Protein AF-A0A832ZGW2-F1 (afdb_monomer)

pLDDT: mean 78.17, std 16.6, range [38.78, 97.5]

Solvent-accessible surface area (backbone atoms only — not comparable to full-atom values): 7412 Å² total; per-residue (Å²): 62,33,41,37,41,37,48,100,91,49,77,49,79,47,59,56,46,76,48,77,46,82,42,51,45,80,57,50,48,59,55,46,52,52,49,53,53,54,44,42,72,79,38,77,55,78,86,64,72,102,76,86,71,100,44,73,65,54,58,51,50,50,52,51,48,56,49,46,67,44,38,64,58,36,45,76,73,54,36,41,30,38,39,38,36,37,29,85,88,48,74,46,80,45,65,15,42,39,72,46,38,66,70,39,48,48,56,62,71,64,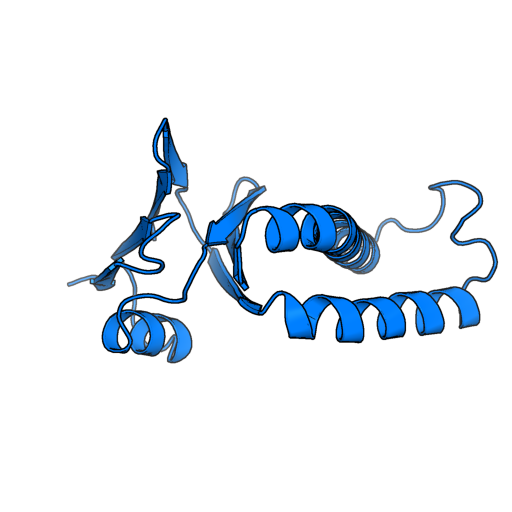62,84,64,64,53,42,36,38,37,33,29,33,75,54,10,34,68,41,61,42,63,58,133

Structure (mmCIF, N/CA/C/O backbone):
data_AF-A0A832ZGW2-F1
#
_entry.id   AF-A0A832ZGW2-F1
#
loop_
_atom_site.group_PDB
_atom_site.id
_atom_site.type_symbol
_atom_site.label_atom_id
_atom_site.label_alt_id
_atom_site.label_comp_id
_atom_site.label_asym_id
_atom_site.label_entity_id
_atom_site.label_seq_id
_atom_site.pdbx_PDB_ins_code
_atom_site.Cartn_x
_atom_site.Cartn_y
_atom_site.Cartn_z
_atom_site.occupancy
_atom_site.B_iso_or_equiv
_atom_site.auth_seq_id
_atom_site.auth_comp_id
_atom_site.auth_asym_id
_atom_site.auth_atom_id
_atom_site.pdbx_PDB_model_num
ATOM 1 N N . MET A 1 1 ? -11.547 -9.269 4.182 1.00 91.56 1 MET A N 1
ATOM 2 C CA . MET A 1 1 ? -11.002 -7.963 4.615 1.00 91.56 1 MET A CA 1
ATOM 3 C C . MET A 1 1 ? -11.414 -6.905 3.600 1.00 91.56 1 MET A C 1
ATOM 5 O O . MET A 1 1 ? -11.526 -7.246 2.428 1.00 91.56 1 MET A O 1
ATOM 9 N N . ILE A 1 2 ? -11.647 -5.663 4.031 1.00 95.44 2 ILE A N 1
ATOM 10 C CA . ILE A 1 2 ? -11.968 -4.518 3.158 1.00 95.44 2 ILE A CA 1
ATOM 11 C C . ILE A 1 2 ? -10.887 -3.442 3.313 1.00 95.44 2 ILE A C 1
ATOM 13 O O . ILE A 1 2 ? -10.468 -3.154 4.431 1.00 95.44 2 ILE A O 1
ATOM 17 N N . VAL A 1 3 ? -10.465 -2.812 2.221 1.00 95.69 3 VAL A N 1
ATOM 18 C CA . VAL A 1 3 ? -9.621 -1.610 2.252 1.00 95.69 3 VAL A CA 1
ATOM 19 C C . VAL A 1 3 ? -10.429 -0.419 1.752 1.00 95.69 3 VAL A C 1
ATOM 21 O O . VAL A 1 3 ? -11.064 -0.477 0.701 1.00 95.69 3 VAL A O 1
ATOM 24 N N . ILE A 1 4 ? -10.401 0.670 2.515 1.00 97.19 4 ILE A N 1
ATOM 25 C CA . ILE A 1 4 ? -11.009 1.948 2.152 1.00 97.19 4 ILE A CA 1
ATOM 26 C C . ILE A 1 4 ? -9.872 2.948 1.977 1.00 97.19 4 ILE A C 1
ATOM 28 O O . ILE A 1 4 ? -9.209 3.296 2.950 1.00 97.19 4 ILE A O 1
ATOM 32 N N . TYR A 1 5 ? -9.657 3.403 0.748 1.00 96.38 5 TYR A N 1
ATOM 33 C CA . TYR A 1 5 ? -8.659 4.409 0.407 1.00 96.38 5 TYR A CA 1
ATOM 34 C C . TYR A 1 5 ? -9.339 5.743 0.106 1.00 96.38 5 TYR A C 1
ATOM 36 O O . TYR A 1 5 ? -10.205 5.821 -0.767 1.00 96.38 5 TYR A O 1
ATOM 44 N N . LYS A 1 6 ? -8.948 6.797 0.820 1.00 95.88 6 LYS A N 1
ATOM 45 C CA . LYS A 1 6 ? -9.462 8.154 0.642 1.00 95.88 6 LYS A CA 1
ATOM 46 C C . LYS A 1 6 ? -8.371 9.064 0.082 1.00 95.88 6 LYS A C 1
ATOM 48 O O . LYS A 1 6 ? -7.310 9.204 0.681 1.00 95.88 6 LYS A O 1
ATOM 53 N N . ARG A 1 7 ? -8.691 9.727 -1.023 1.00 92.06 7 ARG A N 1
ATOM 54 C CA . ARG A 1 7 ? -7.963 10.865 -1.602 1.00 92.06 7 ARG A CA 1
ATOM 55 C C . ARG A 1 7 ? -8.860 12.095 -1.570 1.00 92.06 7 ARG A C 1
ATOM 57 O O . ARG A 1 7 ? -10.066 11.962 -1.350 1.00 92.06 7 ARG A O 1
ATOM 64 N N . GLU A 1 8 ? -8.296 13.274 -1.801 1.00 86.12 8 GLU A N 1
ATOM 65 C CA . GLU A 1 8 ? -9.024 14.549 -1.693 1.00 86.12 8 GLU A CA 1
ATOM 66 C C . GLU A 1 8 ? -10.367 14.545 -2.452 1.00 86.12 8 GLU A C 1
ATOM 68 O O . GLU A 1 8 ? -11.391 14.984 -1.933 1.00 86.12 8 GLU A O 1
ATOM 73 N N . TRP A 1 9 ? -10.385 13.957 -3.650 1.00 86.88 9 TRP A N 1
ATOM 74 C CA . TRP A 1 9 ? -11.516 14.000 -4.580 1.00 86.88 9 TRP A CA 1
ATOM 75 C C . TRP A 1 9 ? -12.237 12.657 -4.776 1.00 86.88 9 TRP A C 1
ATOM 77 O O . TRP A 1 9 ? -13.139 12.561 -5.608 1.00 86.88 9 TRP A O 1
ATOM 87 N N . ALA A 1 10 ? -11.858 11.592 -4.059 1.00 91.88 10 ALA A N 1
ATOM 88 C CA . ALA A 1 10 ? -12.522 10.295 -4.203 1.00 91.88 10 ALA A CA 1
ATOM 89 C C . ALA A 1 10 ? -12.257 9.325 -3.047 1.00 91.88 10 ALA A C 1
ATOM 91 O O . ALA A 1 10 ? -11.219 9.353 -2.391 1.00 91.88 10 ALA A O 1
ATOM 92 N N . THR A 1 11 ? -13.182 8.381 -2.891 1.00 94.94 11 THR A N 1
ATOM 93 C CA . THR A 1 11 ? -13.039 7.227 -2.002 1.00 94.94 11 THR A CA 1
ATOM 94 C C . THR A 1 11 ? -13.099 5.957 -2.836 1.00 94.94 11 THR A C 1
ATOM 96 O O . THR A 1 11 ? -14.046 5.754 -3.594 1.00 94.94 11 THR A O 1
ATOM 99 N N . VAL A 1 12 ? -12.095 5.099 -2.692 1.00 93.50 12 VAL A N 1
ATOM 100 C CA . VAL A 1 12 ? -12.026 3.784 -3.328 1.00 93.50 12 VAL A CA 1
ATOM 101 C C . VAL A 1 12 ? -12.240 2.723 -2.259 1.00 93.50 12 VAL A C 1
ATOM 103 O O . VAL A 1 12 ? -11.604 2.750 -1.207 1.00 93.50 12 VAL A O 1
ATOM 106 N N . ARG A 1 13 ? -13.140 1.782 -2.531 1.00 94.75 13 ARG A N 1
ATOM 107 C CA . ARG A 1 13 ? -13.399 0.627 -1.672 1.00 94.75 13 ARG A CA 1
ATOM 108 C C . ARG A 1 13 ? -12.976 -0.632 -2.415 1.00 94.75 13 ARG A C 1
ATOM 110 O O . ARG A 1 13 ? -13.494 -0.903 -3.492 1.00 94.75 13 ARG A O 1
ATOM 117 N N . ALA A 1 14 ? -12.045 -1.372 -1.829 1.00 91.62 14 ALA A N 1
ATOM 118 C CA . ALA A 1 14 ? -11.566 -2.646 -2.339 1.00 91.62 14 ALA A CA 1
ATOM 119 C C . ALA A 1 14 ? -11.975 -3.761 -1.370 1.00 91.62 14 ALA A C 1
ATOM 121 O O . ALA A 1 14 ? -11.750 -3.667 -0.161 1.00 91.62 14 ALA A O 1
ATOM 122 N N . GLU A 1 15 ? -12.610 -4.801 -1.898 1.00 93.62 15 GLU A N 1
ATOM 123 C CA . GLU A 1 15 ? -13.186 -5.903 -1.123 1.00 93.62 15 GLU A CA 1
ATOM 124 C C . GLU A 1 15 ? -12.499 -7.224 -1.449 1.00 93.62 15 GLU A C 1
ATOM 126 O O . GLU A 1 15 ? -11.771 -7.325 -2.433 1.00 93.62 15 GLU A O 1
ATOM 131 N N . ASP A 1 16 ? -12.715 -8.230 -0.601 1.00 92.12 16 ASP A N 1
ATOM 132 C CA . ASP A 1 16 ? -12.107 -9.555 -0.742 1.00 92.12 16 ASP A CA 1
ATOM 133 C C . ASP A 1 16 ? -10.576 -9.518 -0.851 1.00 92.12 16 ASP A C 1
ATOM 135 O O . ASP A 1 16 ? -9.953 -10.194 -1.676 1.00 92.12 16 ASP A O 1
ATOM 139 N N . ILE A 1 17 ? -9.966 -8.699 0.010 1.00 90.56 17 ILE A N 1
ATOM 140 C CA . ILE A 1 17 ? -8.516 -8.527 0.048 1.00 90.56 17 ILE A CA 1
ATOM 141 C C . ILE A 1 17 ? -7.829 -9.784 0.584 1.00 90.56 17 ILE A C 1
ATOM 143 O O . ILE A 1 17 ? -8.155 -10.249 1.681 1.00 90.56 17 ILE A O 1
ATOM 147 N N . LYS A 1 18 ? -6.849 -10.275 -0.179 1.00 86.44 18 LYS A N 1
ATOM 148 C CA . LYS A 1 18 ? -5.967 -11.399 0.155 1.00 86.44 18 LYS A CA 1
ATOM 149 C C . LYS A 1 18 ? -4.695 -10.943 0.854 1.00 86.44 18 LYS A C 1
ATOM 151 O O . LYS A 1 18 ? -4.303 -11.541 1.848 1.00 86.44 18 LYS A O 1
ATOM 156 N N . SER A 1 19 ? -4.059 -9.898 0.335 1.00 83.81 19 SER A N 1
ATOM 157 C CA . SER A 1 19 ? -2.808 -9.375 0.876 1.00 83.81 19 SER A CA 1
ATOM 158 C C . SER A 1 19 ? -2.704 -7.869 0.681 1.00 83.81 19 SER A C 1
ATOM 160 O O . SER A 1 19 ? -3.321 -7.275 -0.207 1.00 83.81 19 SER A O 1
ATOM 162 N N . ILE A 1 20 ? -1.920 -7.253 1.562 1.00 87.44 20 ILE A N 1
ATOM 163 C CA . ILE A 1 20 ? -1.547 -5.847 1.505 1.00 87.44 20 ILE A CA 1
ATOM 164 C C . ILE A 1 20 ? -0.025 -5.805 1.556 1.00 87.44 20 ILE A C 1
ATOM 166 O O . ILE A 1 20 ? 0.586 -6.371 2.460 1.00 87.44 20 ILE A O 1
ATOM 170 N N . HIS A 1 21 ? 0.580 -5.135 0.587 1.00 84.56 21 HIS A N 1
ATOM 171 C CA . HIS A 1 21 ? 2.019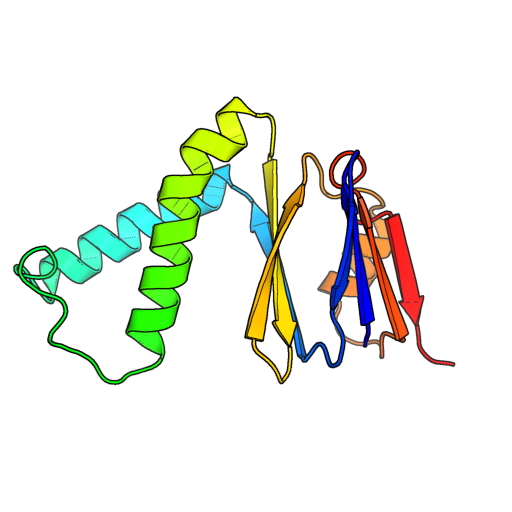 -4.953 0.490 1.00 84.56 21 HIS A CA 1
ATOM 172 C C . HIS A 1 21 ? 2.333 -3.464 0.539 1.00 84.56 21 HIS A C 1
ATOM 174 O O . HIS A 1 21 ? 1.710 -2.674 -0.166 1.00 84.56 21 HIS A O 1
ATOM 180 N N . ILE A 1 22 ? 3.298 -3.081 1.369 1.00 86.31 22 ILE A N 1
ATOM 181 C CA . ILE A 1 22 ? 3.711 -1.690 1.539 1.00 86.31 22 ILE A CA 1
ATOM 182 C C . ILE A 1 22 ? 5.131 -1.563 0.999 1.00 86.31 22 ILE A C 1
ATOM 184 O O . ILE A 1 22 ? 6.034 -2.261 1.457 1.00 86.31 22 ILE A O 1
ATOM 188 N N . PHE A 1 23 ? 5.320 -0.673 0.033 1.00 82.06 23 PHE A N 1
ATOM 189 C CA . PHE A 1 23 ? 6.612 -0.406 -0.583 1.00 82.06 23 PHE A CA 1
ATOM 190 C C . PHE A 1 23 ? 7.026 1.031 -0.332 1.00 82.06 23 PHE A C 1
ATOM 192 O O . PHE A 1 23 ? 6.253 1.958 -0.560 1.00 82.06 23 PHE A O 1
ATOM 199 N N . GLU A 1 24 ? 8.266 1.206 0.103 1.00 84.69 24 GLU A N 1
ATOM 200 C CA . GLU A 1 24 ? 8.923 2.504 0.131 1.00 84.69 24 GLU A CA 1
ATOM 201 C C . GLU A 1 24 ? 9.460 2.813 -1.265 1.00 84.69 24 GLU A C 1
ATOM 203 O O . GLU A 1 24 ? 10.206 2.020 -1.849 1.00 84.69 24 GLU A O 1
ATOM 208 N N . LEU A 1 25 ? 9.059 3.961 -1.798 1.00 79.25 25 LEU A N 1
ATOM 209 C CA . LEU A 1 25 ? 9.351 4.364 -3.167 1.00 79.25 25 LEU A CA 1
ATOM 210 C C . LEU A 1 25 ? 10.856 4.480 -3.431 1.00 79.25 25 LEU A C 1
ATOM 212 O O . LEU A 1 25 ? 11.355 3.929 -4.410 1.00 79.25 25 LEU A O 1
ATOM 216 N N . GLU A 1 26 ? 11.598 5.080 -2.497 1.00 75.31 26 GLU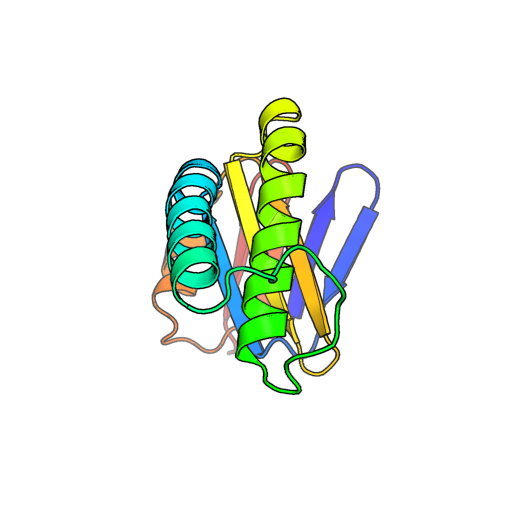 A N 1
ATOM 217 C CA . GLU A 1 26 ? 13.059 5.219 -2.582 1.00 75.31 26 GLU A CA 1
ATOM 218 C C . GLU A 1 26 ? 13.772 3.863 -2.742 1.00 75.31 26 GLU A C 1
ATOM 220 O O . GLU A 1 26 ? 14.731 3.720 -3.504 1.00 75.31 26 GLU A O 1
ATOM 225 N N . LYS A 1 27 ? 13.268 2.825 -2.066 1.00 72.06 27 LYS A N 1
ATOM 226 C CA . LYS A 1 27 ? 13.833 1.470 -2.130 1.00 72.06 27 LYS A CA 1
ATOM 227 C C . LYS A 1 27 ? 13.374 0.702 -3.369 1.00 72.06 27 LYS A C 1
ATOM 229 O O . LYS A 1 27 ? 14.129 -0.131 -3.879 1.00 72.06 27 LYS A O 1
ATOM 234 N N . ALA A 1 28 ? 12.168 0.980 -3.861 1.00 64.00 28 ALA A N 1
ATOM 235 C CA . ALA A 1 28 ? 11.588 0.313 -5.022 1.00 64.00 28 ALA A CA 1
ATOM 236 C C . ALA A 1 28 ? 12.382 0.586 -6.311 1.00 64.00 28 ALA A C 1
ATOM 238 O O . ALA A 1 28 ? 12.580 -0.329 -7.113 1.00 64.00 28 ALA A O 1
ATOM 239 N N . GLU A 1 29 ? 12.905 1.800 -6.490 1.00 63.69 29 GLU A N 1
ATOM 240 C CA . GLU A 1 29 ? 13.726 2.153 -7.655 1.00 63.69 29 GLU A CA 1
ATOM 241 C C . GLU A 1 29 ? 15.018 1.330 -7.733 1.00 63.69 29 GLU A C 1
ATOM 243 O O . GLU A 1 29 ? 15.325 0.747 -8.775 1.00 63.69 29 GLU A O 1
ATOM 248 N N . ASN A 1 30 ? 15.754 1.227 -6.622 1.00 66.00 30 ASN A N 1
ATOM 249 C CA . ASN A 1 30 ? 17.008 0.473 -6.566 1.00 66.00 30 ASN A CA 1
ATOM 250 C C . ASN A 1 30 ? 16.781 -1.025 -6.795 1.00 66.00 30 ASN A C 1
ATOM 252 O O . ASN A 1 30 ? 17.517 -1.664 -7.551 1.00 66.00 30 ASN A O 1
ATOM 256 N N . TYR A 1 31 ? 15.739 -1.579 -6.170 1.00 62.12 31 TYR A N 1
ATOM 257 C CA . TYR A 1 31 ? 15.355 -2.977 -6.358 1.00 62.12 31 TYR A CA 1
ATOM 258 C C . TYR A 1 31 ? 15.029 -3.270 -7.822 1.00 62.12 31 TYR A C 1
ATOM 260 O O . TYR A 1 31 ? 15.472 -4.267 -8.393 1.00 62.12 31 TYR A O 1
ATOM 268 N N . SER A 1 32 ? 14.306 -2.359 -8.458 1.00 62.25 32 SER A N 1
ATOM 269 C CA . SER A 1 32 ? 13.821 -2.608 -9.796 1.00 62.25 32 SER A CA 1
ATOM 270 C C . SER A 1 32 ? 14.854 -2.363 -10.890 1.00 62.25 32 SER A C 1
ATOM 272 O O . SER A 1 32 ? 14.865 -3.110 -11.865 1.00 62.25 32 SER A O 1
ATOM 274 N N . ARG A 1 33 ? 15.773 -1.394 -10.727 1.00 64.50 33 ARG A N 1
ATOM 275 C CA . ARG A 1 33 ? 16.952 -1.286 -11.610 1.00 64.50 33 ARG A CA 1
ATOM 276 C C . ARG A 1 33 ? 17.722 -2.597 -11.629 1.00 64.50 33 ARG A C 1
ATOM 278 O O . ARG A 1 33 ? 18.028 -3.107 -12.700 1.00 64.50 33 ARG A O 1
ATOM 285 N N . ARG A 1 34 ? 17.938 -3.186 -10.451 1.00 67.25 34 ARG A N 1
ATOM 286 C CA . ARG A 1 34 ? 18.627 -4.470 -10.316 1.00 67.25 34 ARG A CA 1
ATOM 287 C C . ARG A 1 34 ? 17.868 -5.612 -10.995 1.00 67.25 34 ARG A C 1
ATOM 289 O O . ARG A 1 34 ? 18.494 -6.432 -11.658 1.00 67.25 34 ARG A O 1
ATOM 296 N N . ILE A 1 35 ? 16.539 -5.668 -10.873 1.00 64.69 35 ILE A N 1
ATOM 297 C CA . ILE A 1 35 ? 15.726 -6.659 -11.598 1.00 64.69 35 ILE A CA 1
ATOM 298 C C . ILE A 1 35 ? 15.850 -6.467 -13.108 1.00 64.69 35 ILE A C 1
ATOM 300 O O . ILE A 1 35 ? 16.095 -7.438 -13.814 1.00 64.69 35 ILE A O 1
ATOM 304 N N . VAL A 1 36 ? 15.719 -5.240 -13.614 1.00 62.75 36 VAL A N 1
ATOM 305 C CA . VAL A 1 36 ? 15.835 -4.960 -15.053 1.00 62.75 36 VAL A CA 1
ATOM 306 C C . VAL A 1 36 ? 17.226 -5.318 -15.574 1.00 62.75 36 VAL A C 1
ATOM 308 O O . VAL A 1 36 ? 17.331 -5.916 -16.638 1.00 62.75 36 VAL A O 1
ATOM 311 N N . GLU A 1 37 ? 18.290 -5.017 -14.830 1.00 68.75 37 GLU A N 1
ATOM 312 C CA . GLU A 1 37 ? 19.658 -5.413 -15.185 1.00 68.75 37 GLU A CA 1
ATOM 313 C C . GLU A 1 37 ? 19.812 -6.934 -15.268 1.00 68.75 37 GLU A C 1
ATOM 315 O O . GLU A 1 37 ? 20.331 -7.445 -16.259 1.00 68.75 37 GLU A O 1
ATOM 320 N N . VAL A 1 38 ? 19.310 -7.668 -14.271 1.00 67.62 38 VAL A N 1
ATOM 321 C CA . VAL A 1 38 ? 19.321 -9.139 -14.278 1.00 67.62 38 VAL A CA 1
ATOM 322 C C . VAL A 1 38 ? 18.499 -9.684 -15.448 1.00 67.62 38 VAL A C 1
ATOM 324 O O . VAL A 1 38 ? 18.938 -10.596 -16.142 1.00 67.62 38 VAL A O 1
ATOM 327 N N . LEU A 1 39 ? 17.333 -9.104 -15.729 1.00 62.53 39 LEU A N 1
ATOM 328 C CA . LEU A 1 39 ? 16.502 -9.519 -16.856 1.00 62.53 39 LEU A CA 1
ATOM 329 C C . LEU A 1 39 ? 17.166 -9.242 -18.197 1.00 62.53 39 LEU A C 1
ATOM 331 O O . LEU A 1 39 ? 17.089 -10.095 -19.066 1.00 62.53 39 LEU A O 1
ATOM 335 N N . LYS A 1 40 ? 17.857 -8.111 -18.359 1.00 62.38 40 LYS A N 1
ATOM 336 C CA . LYS A 1 40 ? 18.636 -7.808 -19.568 1.00 62.38 40 LYS A CA 1
ATOM 337 C C . LYS A 1 40 ? 19.794 -8.785 -19.769 1.00 62.38 40 LYS A C 1
ATOM 339 O O . LYS A 1 40 ? 20.131 -9.090 -20.907 1.00 62.38 40 LYS A O 1
ATOM 344 N N . GLN A 1 41 ? 20.388 -9.293 -18.687 1.00 67.44 41 GLN A N 1
ATOM 345 C CA . GLN A 1 41 ? 21.425 -10.329 -18.767 1.00 67.44 41 GLN A CA 1
ATOM 346 C C . GLN A 1 41 ? 20.866 -11.685 -19.213 1.00 67.44 41 GLN A C 1
ATOM 348 O O . GLN A 1 41 ? 21.539 -12.406 -19.943 1.00 67.44 41 GLN A O 1
ATOM 353 N N . ILE A 1 42 ? 19.653 -12.036 -18.781 1.00 64.75 42 ILE A N 1
ATOM 354 C CA . ILE A 1 42 ? 19.021 -13.320 -19.118 1.00 64.75 42 ILE A CA 1
ATOM 355 C C . ILE A 1 42 ? 18.321 -13.247 -20.489 1.00 64.75 42 ILE A C 1
ATOM 357 O O . ILE A 1 42 ? 18.361 -14.203 -21.259 1.00 64.75 42 ILE A O 1
ATOM 361 N N . TYR A 1 43 ? 17.713 -12.104 -20.806 1.00 61.66 43 TYR A N 1
ATOM 362 C CA . TYR A 1 43 ? 16.916 -11.840 -22.003 1.00 61.66 43 TYR A CA 1
ATOM 363 C C . TYR A 1 43 ? 17.295 -10.473 -22.607 1.00 61.66 43 TYR A C 1
ATOM 365 O O . TYR A 1 43 ? 16.654 -9.459 -22.317 1.00 61.66 43 TYR A O 1
ATOM 373 N N . PRO A 1 44 ? 18.324 -10.421 -23.471 1.00 63.00 44 PRO A N 1
ATOM 374 C CA . PRO A 1 44 ? 18.826 -9.173 -24.056 1.00 63.00 44 PRO A CA 1
ATOM 375 C C . PRO A 1 44 ? 17.787 -8.406 -24.885 1.00 63.00 44 PRO A C 1
ATOM 377 O O . PRO A 1 44 ? 17.864 -7.185 -25.003 1.00 63.00 44 PRO A O 1
ATOM 380 N N . ASP A 1 45 ? 16.793 -9.114 -25.425 1.00 55.50 45 ASP A N 1
ATOM 381 C CA . ASP A 1 45 ? 15.745 -8.568 -26.290 1.00 55.50 45 ASP A CA 1
ATOM 382 C C . ASP A 1 45 ? 14.469 -8.164 -25.532 1.00 55.50 45 ASP A C 1
ATOM 384 O O . ASP A 1 45 ? 13.429 -7.970 -26.149 1.00 55.50 45 ASP A O 1
ATOM 388 N N . VAL A 1 46 ? 14.517 -7.984 -24.205 1.00 55.97 46 VAL A N 1
ATOM 389 C CA . VAL A 1 46 ? 13.337 -7.598 -23.397 1.00 55.97 46 VAL A CA 1
ATOM 390 C C . VAL A 1 46 ? 12.680 -6.273 -23.838 1.00 55.97 46 VAL A C 1
ATOM 392 O O . VAL A 1 46 ? 11.539 -5.993 -23.482 1.00 55.97 46 VAL A O 1
ATOM 395 N N . GLU A 1 47 ? 13.387 -5.454 -24.624 1.00 52.41 47 GLU A N 1
ATOM 396 C CA . GLU A 1 47 ? 12.880 -4.209 -25.220 1.00 52.41 47 GLU A CA 1
ATOM 397 C C . GLU A 1 47 ? 12.191 -4.421 -26.584 1.00 52.41 47 GLU A C 1
ATOM 399 O O . GLU A 1 47 ? 11.465 -3.545 -27.056 1.00 52.41 47 GLU A O 1
ATOM 404 N N . LYS A 1 48 ? 12.389 -5.581 -27.223 1.00 45.78 48 LYS A N 1
ATOM 405 C CA . LYS A 1 48 ? 11.863 -5.922 -28.547 1.00 45.78 48 LYS A CA 1
ATOM 406 C C . LYS A 1 48 ? 10.738 -6.950 -28.409 1.00 45.78 48 LYS A C 1
ATOM 408 O O . LYS A 1 48 ? 10.963 -8.148 -28.378 1.00 45.78 48 LYS A O 1
ATOM 413 N N . GLU A 1 49 ? 9.519 -6.421 -28.378 1.00 42.50 49 GLU A N 1
ATOM 414 C CA . GLU A 1 49 ? 8.234 -7.130 -28.472 1.00 42.50 49 GLU A CA 1
ATOM 415 C C . GLU A 1 49 ? 7.8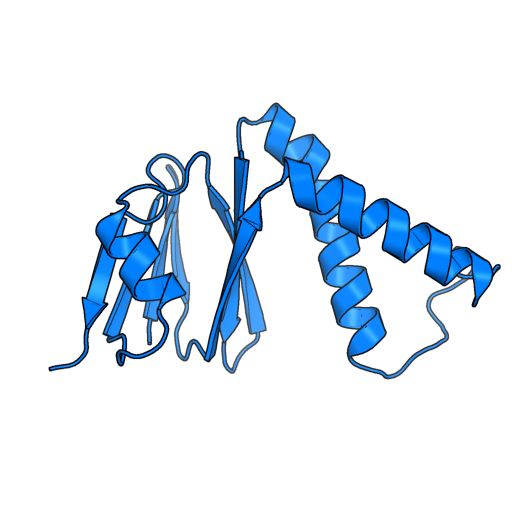06 -8.012 -27.274 1.00 42.50 49 GLU A C 1
ATOM 417 O O . GLU A 1 49 ? 8.446 -8.974 -26.861 1.00 42.50 49 GLU A O 1
ATOM 422 N N . ASN A 1 50 ? 6.613 -7.685 -26.754 1.00 44.25 50 ASN A N 1
ATOM 423 C CA . ASN A 1 50 ? 5.844 -8.392 -25.721 1.00 44.25 50 ASN A CA 1
ATOM 424 C C .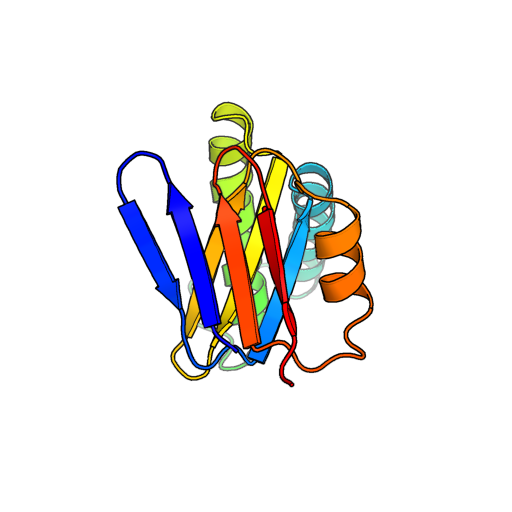 ASN A 1 50 ? 5.427 -9.823 -26.154 1.00 44.25 50 ASN A C 1
ATOM 426 O O . ASN A 1 50 ? 4.231 -10.069 -26.322 1.00 44.25 50 ASN A O 1
ATOM 430 N N . VAL A 1 51 ? 6.349 -10.770 -26.368 1.00 42.25 51 VAL A N 1
ATOM 431 C CA . VAL A 1 51 ? 5.960 -12.118 -26.855 1.00 42.25 51 VAL A CA 1
ATOM 432 C C . VAL A 1 51 ? 6.410 -13.288 -25.975 1.00 42.25 51 VAL A C 1
ATOM 434 O O . VAL A 1 51 ? 5.830 -14.366 -26.074 1.00 42.25 51 VAL A O 1
ATOM 437 N N . LEU A 1 52 ? 7.328 -13.122 -25.026 1.00 38.78 52 LEU A N 1
ATOM 438 C CA . LEU A 1 52 ? 7.712 -14.222 -24.133 1.00 38.78 52 LEU A CA 1
ATOM 439 C C . LEU A 1 52 ? 7.397 -13.886 -22.676 1.00 38.78 52 LEU A C 1
ATOM 441 O O . LEU A 1 52 ? 8.178 -13.226 -22.008 1.00 38.78 52 LEU A O 1
ATOM 445 N N . PHE A 1 53 ? 6.227 -14.311 -22.201 1.00 39.91 53 PHE A N 1
ATOM 446 C CA . PHE A 1 53 ? 6.087 -15.315 -21.134 1.00 39.91 53 PHE A CA 1
ATOM 447 C C . PHE A 1 53 ? 4.653 -15.315 -20.590 1.00 39.91 53 PHE A C 1
ATOM 449 O O . PHE A 1 53 ? 4.112 -14.299 -20.168 1.00 39.91 53 PHE A O 1
ATOM 456 N N . LYS A 1 54 ? 4.054 -16.505 -20.569 1.00 41.56 54 LYS A N 1
ATOM 457 C CA . LYS A 1 54 ? 2.742 -16.819 -19.984 1.00 41.56 54 LYS A CA 1
ATOM 458 C C . LYS A 1 54 ? 2.779 -16.934 -18.445 1.00 41.56 54 LYS A C 1
ATOM 460 O O . LYS A 1 54 ? 1.849 -17.483 -17.864 1.00 41.56 54 LYS A O 1
ATOM 465 N N . ASP A 1 55 ? 3.824 -16.434 -17.787 1.00 46.22 55 ASP A N 1
ATOM 466 C CA . ASP A 1 55 ? 4.123 -16.743 -16.388 1.00 46.22 55 ASP A CA 1
ATOM 467 C C . ASP A 1 55 ? 4.003 -15.508 -15.490 1.00 46.22 55 ASP A C 1
ATOM 469 O O . ASP A 1 55 ? 4.610 -14.470 -15.755 1.00 46.22 55 ASP A O 1
ATOM 473 N N . LEU A 1 56 ? 3.272 -15.665 -14.378 1.00 46.38 56 LEU A N 1
ATOM 474 C CA . LEU A 1 56 ? 3.035 -14.697 -13.290 1.00 46.38 56 LEU A CA 1
ATOM 475 C C . LEU A 1 56 ? 4.239 -13.813 -12.908 1.00 46.38 56 LEU A C 1
ATOM 477 O O . LEU A 1 56 ? 4.067 -12.718 -12.373 1.00 46.38 56 LEU A O 1
ATOM 481 N N . VAL A 1 57 ? 5.460 -14.302 -13.127 1.00 48.53 57 VAL A N 1
ATOM 482 C CA . VAL A 1 57 ? 6.714 -13.604 -12.839 1.00 48.53 57 VAL A CA 1
ATOM 483 C C . VAL A 1 57 ? 6.860 -12.347 -13.700 1.00 48.53 57 VAL A C 1
ATOM 485 O O . VAL A 1 57 ? 7.202 -11.294 -13.166 1.00 48.53 57 VAL A O 1
ATOM 488 N N . PHE A 1 58 ? 6.542 -12.411 -14.997 1.00 49.38 58 PHE A N 1
ATOM 489 C CA . PHE A 1 58 ? 6.673 -11.261 -15.897 1.00 49.38 58 PHE A CA 1
ATOM 490 C C . PHE A 1 58 ? 5.594 -10.208 -15.634 1.00 49.38 58 PHE A C 1
ATOM 492 O O . PHE A 1 58 ? 5.887 -9.017 -15.655 1.00 49.38 58 PHE A O 1
ATOM 499 N N . ASP A 1 59 ? 4.373 -10.624 -15.291 1.00 57.25 59 ASP A N 1
ATOM 500 C CA . ASP A 1 59 ? 3.306 -9.702 -14.887 1.00 57.25 59 ASP A CA 1
ATOM 501 C C . ASP A 1 59 ? 3.631 -8.987 -13.573 1.00 57.25 59 ASP A C 1
ATOM 503 O O . ASP A 1 59 ? 3.387 -7.785 -13.445 1.00 57.25 59 ASP A O 1
ATOM 507 N N . ASN A 1 60 ? 4.252 -9.682 -12.615 1.00 55.50 60 ASN A N 1
ATOM 508 C CA . ASN A 1 60 ? 4.760 -9.054 -11.397 1.00 55.50 60 ASN A CA 1
ATOM 509 C C . ASN A 1 60 ? 5.892 -8.068 -11.694 1.00 55.50 60 ASN A C 1
ATOM 511 O O . ASN A 1 60 ? 5.874 -6.950 -11.185 1.00 55.50 60 ASN A O 1
ATOM 515 N N . ILE A 1 61 ? 6.839 -8.441 -12.555 1.00 54.97 61 ILE A N 1
ATOM 516 C CA . ILE A 1 61 ? 7.929 -7.561 -12.993 1.00 54.97 61 ILE A CA 1
ATOM 517 C C . ILE A 1 61 ? 7.378 -6.348 -13.740 1.00 54.97 61 ILE A C 1
ATOM 519 O O . ILE A 1 61 ? 7.823 -5.237 -13.490 1.00 54.97 61 ILE A O 1
ATOM 523 N N . LYS A 1 62 ? 6.382 -6.520 -14.610 1.00 56.59 62 LYS A N 1
ATOM 524 C CA . LYS A 1 62 ? 5.733 -5.440 -15.360 1.00 56.59 62 LYS A CA 1
ATOM 525 C C . LYS A 1 62 ? 4.920 -4.530 -14.447 1.00 56.59 62 LYS A C 1
ATOM 527 O O . LYS A 1 62 ? 4.943 -3.316 -14.621 1.00 56.59 62 LYS A O 1
ATOM 532 N N . ARG A 1 63 ? 4.241 -5.085 -13.439 1.00 63.62 63 ARG A N 1
ATOM 533 C CA . ARG A 1 63 ? 3.571 -4.307 -12.391 1.00 63.62 63 ARG A CA 1
ATOM 534 C C . ARG A 1 63 ? 4.594 -3.496 -11.599 1.00 63.62 63 ARG A C 1
ATOM 536 O O . ARG A 1 63 ? 4.393 -2.299 -11.440 1.00 63.62 63 ARG A O 1
ATOM 543 N N . GLN A 1 64 ? 5.710 -4.099 -11.188 1.00 60.16 64 GLN A N 1
ATOM 544 C CA . GLN A 1 64 ? 6.811 -3.372 -10.552 1.00 60.16 64 GLN A CA 1
ATOM 545 C C . GLN A 1 64 ? 7.427 -2.326 -11.484 1.00 60.16 64 GLN A C 1
ATOM 547 O O . GLN A 1 64 ? 7.639 -1.199 -11.065 1.00 60.16 64 GLN A O 1
ATOM 552 N N . TYR A 1 65 ? 7.596 -2.625 -12.766 1.00 57.88 65 TYR A N 1
ATOM 553 C CA . TYR A 1 65 ? 8.110 -1.691 -13.761 1.00 57.88 65 TYR A CA 1
ATOM 554 C C . TYR A 1 65 ? 7.203 -0.471 -13.957 1.00 57.88 65 TYR A C 1
ATOM 556 O O . TYR A 1 65 ? 7.660 0.671 -13.899 1.00 57.88 65 TYR A O 1
ATOM 564 N N . ASN A 1 66 ? 5.896 -0.700 -14.089 1.00 62.12 66 ASN A N 1
ATOM 565 C CA . ASN A 1 66 ? 4.891 0.359 -14.143 1.00 62.12 66 ASN A CA 1
ATOM 566 C C . ASN A 1 66 ? 4.877 1.192 -12.853 1.00 62.12 66 ASN A C 1
ATOM 568 O O . ASN A 1 66 ? 4.659 2.402 -12.910 1.00 62.12 66 ASN A O 1
ATOM 572 N N . LEU A 1 67 ? 5.142 0.569 -11.700 1.00 60.59 67 LEU A N 1
ATOM 573 C CA . LEU A 1 67 ? 5.296 1.270 -10.428 1.0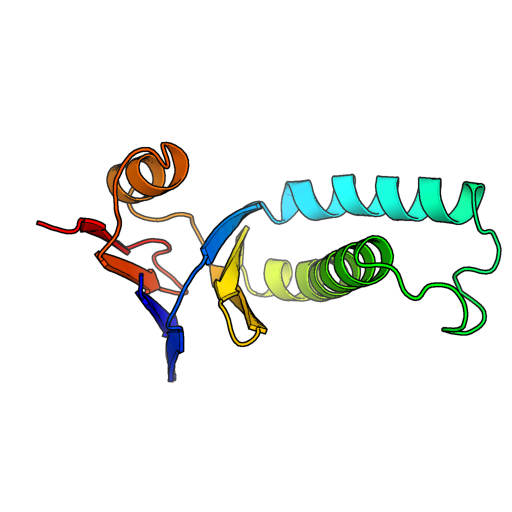0 60.59 67 LEU A CA 1
ATOM 574 C C . LEU A 1 67 ? 6.547 2.160 -10.404 1.00 60.59 67 LEU A C 1
ATOM 576 O O . LEU A 1 67 ? 6.436 3.264 -9.895 1.00 60.59 67 LEU A O 1
ATOM 580 N N . ILE A 1 68 ? 7.683 1.763 -10.995 1.00 58.16 68 ILE A N 1
ATOM 581 C CA . ILE A 1 68 ? 8.901 2.607 -11.088 1.00 58.16 68 ILE A CA 1
ATOM 582 C C . ILE A 1 68 ? 8.705 3.796 -12.030 1.00 58.16 68 ILE A C 1
ATOM 584 O O . ILE A 1 68 ? 9.138 4.903 -11.731 1.00 58.16 68 ILE A O 1
ATOM 588 N N . ILE A 1 69 ? 8.071 3.593 -13.191 1.00 55.88 69 ILE A N 1
ATOM 589 C CA . ILE A 1 69 ? 7.763 4.713 -14.098 1.00 55.88 69 ILE A CA 1
ATOM 590 C C . ILE A 1 69 ? 6.866 5.716 -13.368 1.00 55.88 69 ILE A C 1
ATOM 592 O O . ILE A 1 69 ? 7.046 6.929 -13.480 1.00 55.88 69 ILE A O 1
ATOM 596 N N . SER A 1 70 ? 5.938 5.194 -12.567 1.00 60.44 70 SER A N 1
ATOM 597 C CA . SER A 1 70 ? 5.067 6.008 -11.731 1.00 60.44 70 SER A CA 1
ATOM 598 C C . SER A 1 70 ? 5.803 6.598 -10.518 1.00 60.44 70 SER A C 1
ATOM 600 O O . SER A 1 70 ? 5.425 7.670 -10.072 1.00 60.44 70 SER A O 1
ATOM 602 N N . ASP A 1 71 ? 6.869 5.973 -10.012 1.00 65.38 71 ASP A N 1
ATOM 603 C CA . ASP A 1 71 ? 7.663 6.408 -8.853 1.00 65.38 71 ASP A CA 1
ATOM 604 C C . ASP A 1 71 ? 8.271 7.800 -9.064 1.00 65.38 71 ASP A C 1
ATOM 606 O O . ASP A 1 71 ? 8.099 8.680 -8.226 1.00 65.38 71 ASP A O 1
ATOM 610 N N . ALA A 1 72 ? 8.874 8.070 -10.226 1.00 66.19 72 ALA A N 1
ATOM 611 C CA . ALA A 1 72 ? 9.389 9.408 -10.529 1.00 66.19 72 ALA A CA 1
ATOM 612 C C . ALA A 1 72 ? 8.284 10.485 -10.484 1.00 66.19 72 ALA A C 1
ATOM 614 O O . ALA A 1 72 ? 8.491 11.565 -9.927 1.00 66.19 72 ALA A O 1
ATOM 615 N N . MET A 1 73 ? 7.092 10.180 -11.012 1.00 69.62 73 MET A N 1
ATOM 616 C CA . MET A 1 73 ? 5.933 11.081 -10.950 1.00 69.62 73 MET A CA 1
ATOM 617 C C . MET A 1 73 ? 5.382 11.209 -9.523 1.00 69.62 73 MET A C 1
ATOM 619 O O . MET A 1 73 ? 5.034 12.302 -9.079 1.00 69.62 73 MET A O 1
ATOM 623 N N . TYR A 1 74 ? 5.326 10.104 -8.782 1.00 77.19 74 TYR A N 1
ATOM 624 C CA . TYR A 1 74 ? 4.830 10.052 -7.414 1.00 77.19 74 TYR A CA 1
ATOM 625 C C . TYR A 1 74 ? 5.748 10.812 -6.451 1.00 77.19 74 TYR A C 1
ATOM 627 O O . TYR A 1 74 ? 5.262 11.616 -5.656 1.00 77.19 74 TYR A O 1
ATOM 635 N N . ARG A 1 75 ? 7.070 10.665 -6.564 1.00 75.12 75 ARG A N 1
ATOM 636 C CA . ARG A 1 75 ? 8.029 11.434 -5.758 1.00 75.12 75 ARG A CA 1
ATOM 637 C C . ARG A 1 75 ? 7.938 12.928 -6.026 1.00 75.12 75 ARG A C 1
ATOM 639 O O . ARG A 1 75 ? 7.945 13.706 -5.077 1.00 75.12 75 ARG A O 1
ATOM 646 N N . GLN A 1 76 ? 7.798 13.339 -7.290 1.00 79.06 76 GLN A N 1
ATOM 647 C CA . GLN A 1 76 ? 7.580 14.752 -7.630 1.00 79.06 76 GLN A CA 1
ATOM 648 C C . GLN A 1 76 ? 6.293 15.306 -7.001 1.00 79.06 76 GLN A C 1
ATOM 650 O O . GLN A 1 76 ? 6.255 16.468 -6.606 1.00 79.06 76 GLN A O 1
ATOM 655 N N . ALA A 1 77 ? 5.264 14.470 -6.851 1.00 83.31 77 ALA A N 1
ATOM 656 C CA . ALA A 1 77 ? 4.021 14.808 -6.159 1.00 83.31 77 ALA A CA 1
ATOM 657 C C . ALA A 1 77 ? 4.080 14.622 -4.621 1.00 83.31 77 ALA A C 1
ATOM 659 O O . ALA A 1 77 ? 3.076 14.831 -3.935 1.00 83.31 77 ALA A O 1
ATOM 660 N N . GLY A 1 78 ? 5.241 14.262 -4.059 1.00 87.56 78 GLY A N 1
ATOM 661 C CA . GLY A 1 78 ? 5.476 14.149 -2.615 1.00 87.56 78 GLY A CA 1
ATOM 662 C C . GLY A 1 78 ? 5.066 12.816 -1.981 1.00 87.56 78 GLY A C 1
ATOM 663 O O . GLY A 1 78 ? 5.043 12.710 -0.755 1.00 87.56 78 GLY A O 1
ATOM 664 N N . TYR A 1 79 ? 4.741 11.801 -2.781 1.00 88.88 79 TYR A N 1
ATOM 665 C CA . TYR A 1 79 ? 4.485 10.452 -2.280 1.00 88.88 79 TYR A CA 1
ATOM 666 C C . TYR A 1 79 ? 5.785 9.770 -1.856 1.00 88.88 79 TYR A C 1
ATOM 668 O O . TYR A 1 79 ? 6.822 9.938 -2.4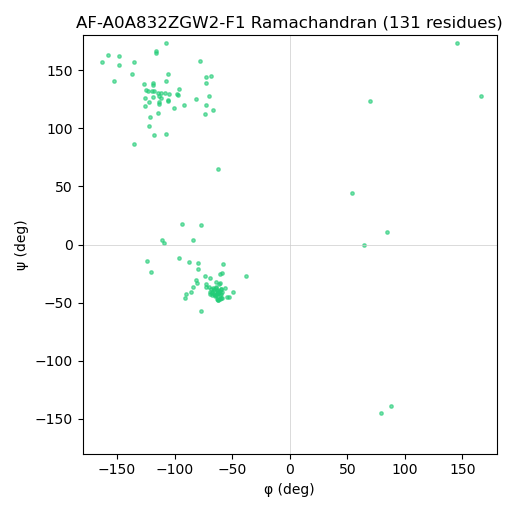97 1.00 88.88 79 TYR A O 1
ATOM 676 N N . GLN A 1 80 ? 5.712 8.971 -0.792 1.00 89.31 80 GLN A N 1
ATOM 677 C CA . GLN A 1 80 ? 6.866 8.238 -0.252 1.00 89.31 80 GLN A CA 1
ATOM 678 C C . GLN A 1 80 ? 6.650 6.726 -0.244 1.00 89.31 80 GLN A C 1
ATOM 680 O O . GLN A 1 80 ? 7.615 5.964 -0.267 1.00 89.31 80 GLN A O 1
ATOM 685 N N . TYR A 1 81 ? 5.394 6.279 -0.229 1.00 88.31 81 TYR A N 1
ATOM 686 C CA . TYR A 1 81 ? 5.066 4.862 -0.201 1.00 88.31 81 TYR A CA 1
ATOM 687 C C . TYR A 1 81 ? 3.951 4.542 -1.184 1.00 88.31 81 TYR A C 1
ATOM 689 O O . TYR A 1 81 ? 3.129 5.388 -1.539 1.00 88.31 81 TYR A O 1
ATOM 697 N N . ILE A 1 82 ? 3.901 3.279 -1.582 1.00 86.56 82 ILE A N 1
ATOM 698 C CA . ILE A 1 82 ? 2.784 2.699 -2.309 1.00 86.56 82 ILE A CA 1
ATOM 699 C C . ILE A 1 82 ? 2.276 1.499 -1.525 1.00 86.56 82 ILE A C 1
ATOM 701 O O . ILE A 1 82 ? 3.046 0.622 -1.134 1.00 86.56 82 ILE A O 1
ATOM 705 N N . ILE A 1 83 ? 0.961 1.446 -1.343 1.00 87.69 83 ILE A N 1
ATOM 706 C CA . ILE A 1 83 ? 0.266 0.277 -0.825 1.00 87.69 83 ILE A CA 1
ATOM 707 C C . ILE A 1 83 ? -0.361 -0.464 -2.003 1.00 87.69 83 ILE A C 1
ATOM 709 O O . ILE A 1 83 ? -1.222 0.072 -2.700 1.00 87.69 83 ILE A O 1
ATOM 713 N N . ILE A 1 84 ? 0.069 -1.703 -2.220 1.00 86.06 84 ILE A N 1
ATOM 714 C CA . ILE A 1 84 ? -0.538 -2.620 -3.181 1.00 86.06 84 ILE A CA 1
ATOM 715 C C . ILE A 1 84 ? -1.485 -3.535 -2.425 1.00 86.06 84 ILE A C 1
ATOM 717 O O . ILE A 1 84 ? -1.119 -4.139 -1.419 1.00 86.06 84 ILE A O 1
ATOM 721 N N . VAL A 1 85 ? -2.707 -3.635 -2.920 1.00 87.25 85 VAL A N 1
ATOM 722 C CA . VAL A 1 85 ? -3.767 -4.426 -2.315 1.00 87.25 85 VAL A CA 1
ATOM 723 C C . VAL A 1 85 ? -4.234 -5.448 -3.335 1.00 87.25 85 VAL A C 1
ATOM 725 O O . VAL A 1 85 ? -4.878 -5.087 -4.318 1.00 87.25 85 VAL A O 1
ATOM 728 N N . ASP A 1 86 ? -3.923 -6.721 -3.106 1.00 85.12 86 ASP A N 1
ATOM 729 C CA . ASP A 1 86 ? -4.370 -7.803 -3.978 1.00 85.12 86 ASP A CA 1
ATOM 730 C C . ASP A 1 86 ? -5.701 -8.360 -3.471 1.00 85.12 86 ASP A C 1
ATOM 732 O O . ASP A 1 86 ? -5.817 -8.851 -2.345 1.00 85.12 86 ASP A O 1
ATOM 736 N N . SER A 1 87 ? -6.723 -8.279 -4.319 1.00 87.06 87 SER A N 1
ATOM 737 C CA . SER A 1 87 ? -8.053 -8.835 -4.073 1.00 87.06 87 SER A CA 1
ATOM 738 C C . SER A 1 87 ? -8.320 -10.068 -4.934 1.00 87.06 87 SER A C 1
ATOM 740 O O . SER A 1 87 ? -7.552 -10.398 -5.842 1.00 87.06 87 SER A O 1
ATOM 742 N N . LEU A 1 88 ? -9.448 -10.743 -4.691 1.00 78.94 88 LEU A N 1
ATOM 743 C CA . LEU A 1 88 ? -9.946 -11.791 -5.590 1.00 78.94 88 LEU A CA 1
ATOM 744 C C . LEU A 1 88 ? -10.207 -11.298 -7.024 1.00 78.94 88 LEU A C 1
ATOM 746 O O . LEU A 1 88 ? -10.134 -12.108 -7.945 1.00 78.94 88 LEU A O 1
ATOM 750 N N . TYR A 1 89 ? -10.464 -10.002 -7.223 1.00 77.75 89 TYR A N 1
ATOM 751 C CA . TYR A 1 89 ? -10.887 -9.438 -8.511 1.00 77.75 89 TYR A CA 1
ATOM 752 C C . TYR A 1 89 ? -9.817 -8.577 -9.197 1.00 77.75 89 TYR A C 1
ATOM 754 O O . TYR A 1 89 ? -10.065 -8.027 -10.267 1.00 77.75 89 TYR A O 1
ATOM 762 N N . GLY A 1 90 ? -8.631 -8.442 -8.598 1.00 75.81 90 GLY A N 1
ATOM 763 C CA . GLY A 1 90 ? -7.540 -7.636 -9.144 1.00 75.81 90 GLY A CA 1
ATOM 764 C C . GLY A 1 90 ? -6.698 -6.934 -8.080 1.00 75.81 90 GLY A C 1
ATOM 765 O O . GLY A 1 90 ? -7.013 -6.964 -6.889 1.00 75.81 90 GLY A O 1
ATOM 766 N N . GLY A 1 91 ? -5.609 -6.308 -8.525 1.00 78.88 91 GLY A N 1
ATOM 767 C CA . GLY A 1 91 ? -4.715 -5.528 -7.670 1.00 78.88 91 GLY A CA 1
ATOM 768 C C . GLY A 1 91 ? -5.052 -4.040 -7.721 1.00 78.88 91 GLY A C 1
ATOM 769 O O . GLY A 1 91 ? -5.220 -3.485 -8.806 1.00 78.88 91 GLY A O 1
ATOM 770 N N . PHE A 1 92 ? -5.115 -3.399 -6.560 1.00 84.06 92 PHE A N 1
ATOM 771 C CA . PHE A 1 92 ? -5.228 -1.950 -6.419 1.00 84.06 92 PHE A CA 1
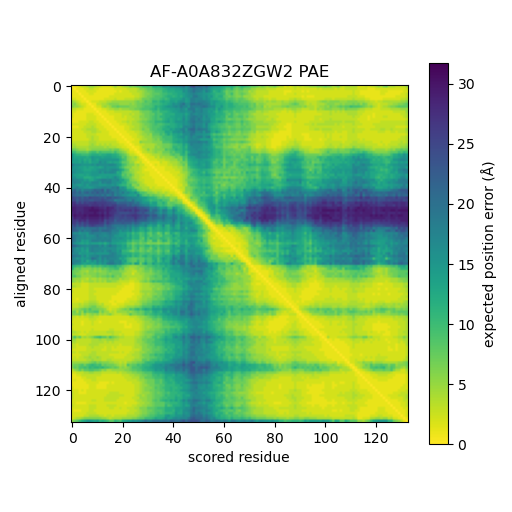ATOM 772 C C . PHE A 1 92 ? -3.896 -1.365 -5.961 1.00 84.06 92 PHE A C 1
ATOM 774 O O . PHE A 1 92 ? -3.181 -1.979 -5.171 1.00 84.06 92 PHE A O 1
ATOM 781 N N . THR A 1 93 ? -3.598 -0.154 -6.421 1.00 85.62 93 THR A N 1
ATOM 782 C CA . THR A 1 93 ? -2.386 0.582 -6.057 1.00 85.62 93 THR A CA 1
ATOM 783 C C . THR A 1 93 ? -2.788 1.912 -5.437 1.00 85.62 93 THR A C 1
ATOM 785 O O . THR A 1 93 ? -3.480 2.709 -6.071 1.00 85.62 93 THR A O 1
ATOM 788 N N . PHE A 1 94 ? -2.347 2.152 -4.206 1.00 89.44 94 PHE A N 1
ATOM 789 C CA . PHE A 1 94 ? -2.675 3.336 -3.420 1.00 89.44 94 PHE A CA 1
ATOM 790 C C . PHE A 1 94 ? -1.391 4.075 -3.015 1.00 89.44 94 PHE A C 1
ATOM 792 O O . PHE A 1 94 ? -0.691 3.620 -2.107 1.00 89.44 94 PHE A O 1
ATOM 799 N N . PRO A 1 95 ? -1.038 5.182 -3.687 1.00 89.56 95 PRO A N 1
ATOM 800 C CA . PRO A 1 95 ? 0.107 5.995 -3.295 1.00 89.56 95 PRO A CA 1
ATOM 801 C C . PRO A 1 95 ? -0.218 6.780 -2.014 1.00 89.56 95 PRO A C 1
ATOM 803 O O . PRO A 1 95 ? -1.319 7.297 -1.859 1.00 89.56 95 PRO A O 1
ATOM 806 N N . ILE A 1 96 ? 0.730 6.868 -1.081 1.00 92.62 96 ILE A N 1
ATOM 807 C CA . ILE A 1 96 ? 0.577 7.613 0.180 1.00 92.62 96 ILE A CA 1
ATOM 808 C C . ILE A 1 96 ? 1.839 8.422 0.492 1.00 92.62 96 ILE A C 1
ATOM 810 O O . ILE A 1 96 ? 2.966 8.026 0.174 1.00 92.62 96 ILE A O 1
ATOM 814 N N . LYS A 1 97 ? 1.664 9.587 1.117 1.00 93.25 97 LYS A N 1
ATOM 815 C CA . LYS A 1 97 ? 2.783 10.493 1.428 1.00 93.25 97 LYS A CA 1
ATOM 816 C C . LYS A 1 97 ? 3.583 10.091 2.666 1.00 93.25 97 LYS A C 1
ATOM 818 O O . LYS A 1 97 ? 4.733 10.489 2.807 1.00 93.25 97 LYS A O 1
ATOM 823 N N . LYS A 1 98 ? 2.997 9.286 3.553 1.00 94.62 98 LYS A N 1
ATOM 824 C CA . LYS A 1 98 ? 3.620 8.737 4.771 1.00 94.62 98 LYS A CA 1
ATOM 825 C C . LYS A 1 98 ? 2.876 7.482 5.221 1.00 94.62 98 LYS A C 1
ATOM 827 O O . LYS A 1 98 ? 1.741 7.286 4.810 1.00 94.62 98 LYS A O 1
ATOM 832 N N . LEU A 1 99 ? 3.480 6.662 6.085 1.00 93.56 99 LEU A N 1
ATOM 833 C CA . LEU A 1 99 ? 2.873 5.410 6.570 1.00 93.56 99 LEU A CA 1
ATOM 834 C C . LEU A 1 99 ? 1.669 5.601 7.500 1.00 93.56 99 LEU A C 1
ATOM 836 O O . LEU A 1 99 ? 0.788 4.749 7.512 1.00 93.56 99 LEU A O 1
ATOM 840 N N . GLY A 1 100 ? 1.604 6.706 8.242 1.00 93.56 100 GLY A N 1
ATOM 841 C CA . GLY A 1 100 ? 0.496 7.003 9.151 1.00 93.56 100 GLY A CA 1
ATOM 842 C C . GLY A 1 100 ? 0.674 6.438 10.556 1.00 93.56 100 GLY A C 1
ATOM 843 O O . GLY A 1 100 ? 1.753 6.556 11.133 1.00 93.56 100 GLY A O 1
ATOM 844 N N . ASN A 1 101 ? -0.401 5.895 11.131 1.00 94.00 101 ASN A N 1
ATOM 845 C CA . ASN A 1 101 ? -0.463 5.430 12.516 1.00 94.00 101 ASN A CA 1
ATOM 846 C C . ASN A 1 101 ? 0.462 4.210 12.739 1.00 94.00 101 ASN A C 1
ATOM 848 O O . ASN A 1 101 ? 0.178 3.142 12.187 1.00 94.00 101 ASN A O 1
ATOM 852 N N . PRO A 1 102 ? 1.517 4.319 13.573 1.00 92.25 102 PRO A N 1
ATOM 853 C CA . PRO A 1 102 ? 2.482 3.239 13.782 1.00 92.25 102 PRO A CA 1
ATOM 854 C C . PRO A 1 102 ? 1.868 1.943 14.317 1.00 92.25 102 PRO A C 1
ATOM 856 O O . PRO A 1 102 ? 2.243 0.866 13.861 1.00 92.25 102 PRO A O 1
ATOM 859 N N . ASP A 1 103 ? 0.893 2.026 15.224 1.00 91.94 103 ASP A N 1
ATOM 860 C CA . ASP A 1 103 ? 0.247 0.842 15.801 1.00 91.94 103 ASP A CA 1
ATOM 861 C C . ASP A 1 103 ? -0.576 0.105 14.741 1.00 91.94 103 ASP A C 1
ATOM 863 O O . ASP A 1 103 ? -0.538 -1.122 14.639 1.00 91.94 103 ASP A O 1
ATOM 867 N N . ALA A 1 104 ? -1.290 0.857 13.900 1.00 91.31 104 ALA A N 1
ATOM 868 C CA . ALA A 1 104 ? -2.063 0.294 12.799 1.00 91.31 104 ALA A CA 1
ATOM 869 C C . ALA A 1 104 ? -1.147 -0.360 11.750 1.00 91.31 104 ALA A C 1
ATOM 871 O O . ALA A 1 104 ? -1.419 -1.470 11.289 1.00 91.31 104 ALA A O 1
ATOM 872 N N . VAL A 1 105 ? -0.031 0.293 11.415 1.00 91.19 105 VAL A N 1
ATOM 873 C CA . VAL A 1 105 ? 1.005 -0.269 10.539 1.00 91.19 105 VAL A CA 1
ATOM 874 C C . VAL A 1 105 ? 1.559 -1.562 11.135 1.00 91.19 105 VAL A C 1
ATOM 876 O O . VAL A 1 105 ? 1.643 -2.567 10.434 1.00 91.19 105 VAL A O 1
ATOM 879 N N . GLN A 1 106 ? 1.876 -1.580 12.431 1.00 88.88 106 GLN A N 1
ATOM 880 C CA . GLN A 1 106 ? 2.425 -2.761 13.090 1.00 88.88 106 GLN A CA 1
ATOM 881 C C . GLN A 1 106 ? 1.446 -3.938 13.077 1.00 88.88 106 GLN A C 1
ATOM 883 O O . GLN A 1 106 ? 1.862 -5.070 12.845 1.00 88.88 106 GLN A O 1
ATOM 888 N N . VAL A 1 107 ? 0.146 -3.686 13.264 1.00 88.69 107 VAL A N 1
ATOM 889 C CA . VAL A 1 107 ? -0.890 -4.726 13.142 1.00 88.69 107 VAL A CA 1
ATOM 890 C C . VAL A 1 107 ? -0.921 -5.324 11.734 1.00 88.69 107 VAL A C 1
ATOM 892 O O . VAL A 1 107 ? -1.075 -6.536 11.596 1.00 88.69 107 VAL A O 1
ATOM 895 N N . LEU A 1 108 ? -0.758 -4.502 10.693 1.00 86.06 108 LEU A N 1
ATOM 896 C CA . LEU A 1 108 ? -0.690 -4.990 9.312 1.00 86.06 108 LEU A CA 1
ATOM 897 C C . LEU A 1 108 ? 0.573 -5.807 9.040 1.00 86.06 108 LEU A C 1
ATOM 899 O O . LEU A 1 108 ? 0.492 -6.822 8.354 1.00 86.06 108 LEU A O 1
ATOM 903 N N . LEU A 1 109 ? 1.718 -5.372 9.567 1.00 85.19 109 LEU A N 1
ATOM 904 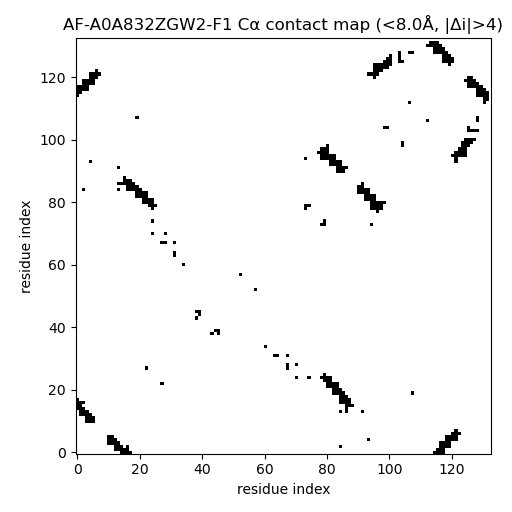C CA . LEU A 1 109 ? 3.004 -6.041 9.362 1.00 85.19 109 LEU A CA 1
ATOM 905 C C . LEU A 1 109 ? 3.121 -7.360 10.131 1.00 85.19 109 LEU A C 1
ATOM 907 O O . LEU A 1 109 ? 3.750 -8.288 9.635 1.00 85.19 109 LEU A O 1
ATOM 911 N N . ASP A 1 110 ? 2.524 -7.449 11.320 1.00 85.44 110 ASP A N 1
ATOM 912 C CA . ASP A 1 110 ? 2.516 -8.672 12.129 1.00 85.44 110 ASP A CA 1
ATOM 913 C C . ASP A 1 110 ? 1.753 -9.808 11.427 1.00 85.44 110 ASP A C 1
ATOM 915 O O . ASP A 1 110 ? 2.143 -10.969 11.499 1.00 85.44 110 ASP A O 1
ATOM 919 N N . GLY A 1 111 ? 0.662 -9.483 10.720 1.00 77.69 111 GLY A N 1
ATOM 920 C CA . GLY A 1 111 ? -0.081 -10.431 9.878 1.00 77.69 111 GLY A CA 1
ATOM 921 C C . GLY A 1 111 ? -0.761 -11.589 10.626 1.00 77.69 111 GLY A C 1
ATOM 922 O O . GLY A 1 111 ? -1.435 -12.405 10.003 1.00 77.69 111 GLY A O 1
ATOM 923 N N . SER A 1 112 ? -0.621 -11.659 11.954 1.00 78.25 112 SER A N 1
ATOM 924 C CA . SER A 1 112 ? -1.130 -12.745 12.802 1.00 78.25 112 SER A CA 1
ATOM 925 C C . SER A 1 112 ? -2.627 -12.636 13.108 1.00 78.25 112 SER A C 1
ATOM 927 O O . SER A 1 112 ? -3.248 -13.597 13.565 1.00 78.25 112 SER A O 1
ATOM 929 N N . LYS A 1 113 ? -3.217 -11.459 12.875 1.00 84.25 113 LYS A N 1
ATOM 930 C CA . LYS A 1 113 ? -4.589 -11.130 13.270 1.00 84.25 113 LYS A CA 1
ATOM 931 C C . LYS A 1 113 ? -5.514 -11.089 12.067 1.00 84.25 113 LYS A C 1
ATOM 933 O O . LYS A 1 113 ? -5.175 -10.539 11.021 1.00 84.25 113 LYS A O 1
ATOM 938 N N . GLU A 1 114 ? -6.733 -11.587 12.238 1.00 90.12 114 GLU A N 1
ATOM 939 C CA . GLU A 1 114 ? -7.758 -11.432 11.215 1.00 90.12 114 GLU A CA 1
ATOM 940 C C . GLU A 1 114 ? -8.271 -9.989 11.161 1.00 90.12 114 GLU A C 1
ATOM 942 O O . GLU A 1 114 ? -8.837 -9.457 12.118 1.00 90.12 114 GLU A O 1
ATOM 947 N N . ILE A 1 115 ? -8.113 -9.354 10.001 1.00 93.06 115 ILE A N 1
ATOM 948 C CA . ILE A 1 115 ? -8.499 -7.960 9.788 1.00 93.06 115 ILE A CA 1
ATOM 949 C C . ILE A 1 115 ? -9.884 -7.887 9.130 1.00 93.06 115 ILE A C 1
ATOM 951 O O . ILE A 1 115 ? -10.155 -8.494 8.087 1.00 93.06 115 ILE A O 1
ATOM 955 N N . LYS A 1 116 ? -10.772 -7.090 9.730 1.00 94.94 116 LYS A N 1
ATOM 956 C CA . LYS A 1 116 ? -12.081 -6.730 9.177 1.00 94.94 116 LYS A CA 1
ATOM 957 C C . LYS A 1 116 ? -11.916 -5.670 8.092 1.00 94.94 116 LYS A C 1
ATOM 959 O O . LYS A 1 116 ? -12.305 -5.916 6.947 1.00 94.94 116 LYS A O 1
ATOM 964 N N . TYR A 1 117 ? -11.308 -4.529 8.427 1.00 96.12 117 TYR A N 1
ATOM 965 C CA . TYR A 1 117 ? -11.006 -3.481 7.453 1.00 96.12 117 TYR A CA 1
ATOM 966 C C . TYR A 1 117 ? -9.745 -2.675 7.768 1.00 96.12 117 TYR A C 1
ATOM 968 O O . TYR A 1 117 ? -9.294 -2.618 8.911 1.00 96.12 117 TYR A O 1
ATOM 976 N N . VAL A 1 118 ? -9.245 -1.985 6.744 1.00 96.69 118 VAL A N 1
ATOM 977 C CA . VAL A 1 118 ? -8.169 -0.992 6.822 1.00 96.69 118 VAL A CA 1
ATOM 978 C C . VAL A 1 118 ? -8.656 0.318 6.209 1.00 96.69 118 VAL A C 1
ATOM 980 O O . VAL A 1 118 ? -9.228 0.313 5.117 1.00 96.69 118 VAL A O 1
ATOM 983 N N . LYS A 1 119 ? -8.430 1.442 6.892 1.00 97.50 119 LYS A N 1
ATOM 984 C CA . LYS A 1 119 ? -8.633 2.786 6.340 1.00 97.50 119 LYS A CA 1
ATOM 985 C C . LYS A 1 119 ? -7.291 3.420 6.020 1.00 97.50 119 LYS A C 1
ATOM 987 O O . LYS A 1 119 ? -6.404 3.472 6.870 1.00 97.50 119 LYS A O 1
ATOM 992 N N . ILE A 1 120 ? -7.184 3.925 4.801 1.00 97.50 120 ILE A N 1
ATOM 993 C CA . ILE A 1 120 ? -5.990 4.547 4.246 1.00 97.50 120 ILE A CA 1
ATOM 994 C C . ILE A 1 120 ? -6.380 5.927 3.717 1.00 97.50 120 ILE A C 1
ATOM 996 O O . ILE A 1 120 ? -7.426 6.094 3.090 1.00 97.50 120 ILE A O 1
ATOM 1000 N N . SER A 1 121 ? -5.531 6.908 3.972 1.00 96.75 121 SER A N 1
ATOM 1001 C CA . SER A 1 121 ? -5.609 8.279 3.489 1.00 96.75 121 SER A CA 1
ATOM 1002 C C . SER A 1 121 ? -4.367 8.569 2.650 1.00 96.75 121 SER A C 1
ATOM 1004 O O . SER A 1 121 ? -3.260 8.200 3.035 1.00 96.75 121 SER A O 1
ATOM 1006 N N . GLU A 1 122 ? -4.547 9.233 1.514 1.00 94.69 122 GLU A N 1
ATOM 1007 C CA . GLU A 1 122 ? -3.466 9.704 0.639 1.00 94.69 122 GLU A CA 1
ATOM 1008 C C . GLU A 1 122 ? -2.428 10.544 1.407 1.00 94.69 122 GLU A C 1
ATOM 1010 O O . GLU A 1 122 ? -1.217 10.326 1.308 1.00 94.69 122 GLU A O 1
ATOM 1015 N N . GLU A 1 123 ? -2.924 11.460 2.241 1.00 94.50 123 GLU A N 1
ATOM 1016 C CA . GLU A 1 123 ? -2.112 12.388 3.029 1.00 94.50 123 GLU A CA 1
ATOM 1017 C C . GLU A 1 123 ? -1.650 11.775 4.351 1.00 94.50 123 GLU A C 1
ATOM 1019 O O . GLU A 1 123 ? -0.514 11.986 4.774 1.00 94.50 123 GLU A O 1
ATOM 1024 N N . GLU A 1 124 ? -2.520 11.026 5.034 1.00 95.19 124 GLU A N 1
ATOM 1025 C CA . GLU A 1 124 ? -2.252 10.565 6.402 1.00 95.19 124 GLU A CA 1
ATOM 1026 C C . GLU A 1 124 ? -1.680 9.148 6.477 1.00 95.19 124 GLU A C 1
ATOM 1028 O O . GLU A 1 124 ? -1.189 8.771 7.536 1.00 95.19 124 GLU A O 1
ATOM 1033 N N . GLY A 1 125 ? -1.693 8.383 5.385 1.00 95.56 125 GLY A N 1
ATOM 1034 C CA . GLY A 1 125 ? -1.250 6.992 5.361 1.00 95.56 125 GLY A CA 1
ATOM 1035 C C . GLY A 1 125 ? -2.295 6.025 5.909 1.00 95.56 125 GLY A C 1
ATOM 1036 O O . GLY A 1 125 ? -3.496 6.204 5.721 1.00 95.56 125 GLY A O 1
ATOM 1037 N N . ILE A 1 126 ? -1.854 4.970 6.588 1.00 96.75 126 ILE A N 1
ATOM 1038 C CA . ILE A 1 126 ? -2.729 4.018 7.276 1.00 96.75 126 ILE A CA 1
ATOM 1039 C C . ILE A 1 126 ? -3.280 4.696 8.532 1.00 96.75 126 ILE A C 1
ATOM 1041 O O . ILE A 1 126 ? -2.552 4.983 9.479 1.00 96.75 126 ILE A O 1
ATOM 1045 N N . VAL A 1 127 ? -4.583 4.954 8.530 1.00 96.38 127 VAL A N 1
ATOM 1046 C CA . VAL A 1 127 ? -5.273 5.679 9.604 1.00 96.38 127 VAL A CA 1
ATOM 1047 C C . VAL A 1 127 ? -5.767 4.712 10.673 1.00 96.38 127 VAL A C 1
ATOM 1049 O O . VAL A 1 127 ? -5.652 4.976 11.868 1.00 96.38 127 VAL A O 1
ATOM 1052 N N . GLU A 1 128 ? -6.329 3.581 10.243 1.00 95.88 128 GLU A N 1
ATOM 1053 C CA . GLU A 1 128 ? -7.009 2.644 11.132 1.00 95.88 128 GLU A CA 1
ATOM 1054 C C . GLU A 1 128 ? -6.953 1.219 10.580 1.00 95.88 128 GLU A C 1
ATOM 1056 O O . GLU A 1 128 ? -7.166 0.996 9.386 1.00 95.88 128 GLU A O 1
ATOM 1061 N N . VAL A 1 129 ? -6.755 0.247 11.470 1.00 95.75 129 VAL A N 1
ATOM 1062 C CA . VAL A 1 129 ? -6.924 -1.180 11.187 1.00 95.75 129 VAL A CA 1
ATOM 1063 C C . VAL A 1 129 ? -7.889 -1.756 12.211 1.00 95.75 129 VAL A C 1
ATOM 1065 O O . VAL A 1 129 ? -7.629 -1.725 13.413 1.00 95.75 129 VAL A O 1
ATOM 1068 N N . LYS A 1 130 ? -9.015 -2.286 11.736 1.00 96.06 130 LYS A N 1
ATOM 1069 C CA . LYS A 1 130 ? -10.035 -2.907 12.578 1.00 96.06 130 LYS A CA 1
ATOM 1070 C C . LYS A 1 130 ? -9.967 -4.417 12.428 1.00 96.06 130 LYS A C 1
ATOM 1072 O O . LYS A 1 130 ? -10.094 -4.938 11.321 1.00 96.06 130 LYS A O 1
ATOM 1077 N N . LEU A 1 131 ? -9.812 -5.111 13.547 1.00 94.69 131 LEU A N 1
ATOM 1078 C CA . LEU A 1 131 ? -9.795 -6.572 13.610 1.00 94.69 131 LEU A CA 1
ATOM 1079 C C . LEU A 1 131 ? -11.212 -7.155 13.526 1.00 94.69 131 LEU A C 1
ATOM 1081 O O . LEU A 1 131 ? -12.193 -6.453 13.795 1.00 94.69 131 LEU A O 1
ATOM 1085 N N . LYS A 1 132 ? -11.317 -8.423 13.122 1.00 92.56 132 LYS A N 1
ATOM 1086 C CA . LYS A 1 132 ? -12.536 -9.206 13.347 1.00 92.56 132 LYS A CA 1
ATOM 1087 C C . LYS A 1 132 ? -12.691 -9.464 14.852 1.00 92.56 132 LYS A C 1
ATOM 1089 O O . LYS A 1 132 ? -11.689 -9.557 15.558 1.00 92.56 132 LYS A O 1
ATOM 1094 N N . GLU A 1 133 ? -13.938 -9.480 15.309 1.00 83.50 133 GLU A N 1
ATOM 1095 C CA . GLU A 1 133 ? -14.302 -9.907 16.669 1.00 83.50 133 GLU A CA 1
ATOM 1096 C C . GLU A 1 133 ? -14.274 -11.430 16.772 1.00 83.50 133 GLU A C 1
ATOM 1098 O O . GLU A 1 133 ? -14.587 -12.077 15.742 1.00 83.50 133 GLU A O 1
#

Sequence (133 aa):
MIVIYKREWATVRAEDIKSIHIFELEKAENYSRRIVEVLKQIYPDVEKENVLFKDLVFDNIKRQYNLIISDAMYRQAGYQYIIIVDSLYGGFTFPIKKLGNPDAVQVLLDGSKEIKYVKISEEEGIVEVKLKE

Radius of gyration: 16.34 Å; Cα contacts (8 Å, |Δi|>4): 209; chains: 1; bounding box: 36×32×45 Å

Nearest PDB structures (foldseek):
  8fz6-assembly1_a  TM=3.282E-01  e=1.039E+00  Bos taurus
  3une-assembly1_Z  TM=3.154E-01  e=8.584E-01  Mus musculus

Foldseek 3Di:
DWEWEDEPPDIDIDPQWDAKDKDFLVVLLVVLVVVVVVCCVVPVCPVPDPDDDPDPVVVVNVVSVVVNVCSVVLVVVQFGMWMWTQHPVGIDIQTANDQADPVQVVVRVVVPFAWPYWYAYNYRHTHDTHGDD

Mean predicted aligned error: 8.91 Å

Secondary structure (DSSP, 8-state):
-EEEEEETTEEEEE-SEEEEEEEEHHHHHHHHHHHHHHHHHH-TTTTS-S-S--SHHHHHHHHHHHHHHHHHHHHHTT--EEEEEEETTEEEEEEESS-B-HHHHHHHHH--S-EEEEEEETTTEEEEEEE--